Protein AF-A0A3C1GJ11-F1 (afdb_monomer)

Structure (mmCIF, N/CA/C/O backbone):
data_AF-A0A3C1GJ11-F1
#
_entry.id   AF-A0A3C1GJ11-F1
#
loop_
_atom_site.group_PDB
_atom_site.id
_atom_site.type_symbol
_atom_site.label_atom_id
_atom_site.label_alt_id
_atom_site.label_comp_id
_atom_site.label_asym_id
_atom_site.label_entity_id
_atom_site.label_seq_id
_atom_site.pdbx_PDB_ins_code
_atom_site.Cartn_x
_atom_site.Cartn_y
_atom_site.Cartn_z
_atom_site.occupancy
_atom_site.B_iso_or_equiv
_atom_site.auth_seq_id
_atom_site.auth_comp_id
_atom_site.auth_asym_id
_atom_site.auth_atom_id
_atom_site.pdbx_PDB_model_num
ATOM 1 N N . MET A 1 1 ? -18.516 -0.125 -17.775 1.00 43.44 1 MET A N 1
ATOM 2 C CA . MET A 1 1 ? -17.114 0.337 -17.864 1.00 43.44 1 MET A CA 1
ATOM 3 C C . MET A 1 1 ? -16.336 -0.353 -16.757 1.00 43.44 1 MET A C 1
ATOM 5 O O . MET A 1 1 ? -16.865 -0.452 -15.657 1.00 43.44 1 MET A O 1
ATOM 9 N N . SER A 1 2 ? -15.208 -0.974 -17.102 1.00 49.59 2 SER A N 1
ATOM 10 C CA . SER A 1 2 ? -14.564 -2.035 -16.313 1.00 49.59 2 SER A CA 1
ATOM 11 C C . SER A 1 2 ? -14.127 -1.575 -14.916 1.00 49.59 2 SER A C 1
ATOM 13 O O . SER A 1 2 ? -13.603 -0.477 -14.763 1.00 49.59 2 SER A O 1
ATOM 15 N N . LYS A 1 3 ? -14.362 -2.425 -13.909 1.00 56.81 3 LYS A N 1
ATOM 16 C CA . LYS A 1 3 ? -14.117 -2.213 -12.469 1.00 56.81 3 LYS A CA 1
ATOM 17 C C . LYS A 1 3 ? -12.650 -2.451 -12.062 1.00 56.81 3 LYS A C 1
ATOM 19 O O . LYS A 1 3 ? -12.403 -2.891 -10.945 1.00 56.81 3 LYS A O 1
ATOM 24 N N . ASP A 1 4 ? -11.693 -2.196 -12.946 1.00 76.19 4 ASP A N 1
ATOM 25 C CA . ASP A 1 4 ? -10.287 -2.535 -12.703 1.00 76.19 4 ASP A CA 1
ATOM 26 C C . ASP A 1 4 ? -9.502 -1.282 -12.300 1.00 76.19 4 ASP A C 1
ATOM 28 O O . ASP A 1 4 ? -8.880 -0.608 -13.116 1.00 76.19 4 ASP A O 1
ATOM 32 N N . ARG A 1 5 ? -9.634 -0.901 -11.028 1.00 86.25 5 ARG A N 1
ATOM 33 C CA . ARG A 1 5 ? -8.910 0.219 -10.415 1.00 86.25 5 ARG A CA 1
ATOM 34 C C . ARG A 1 5 ? -8.488 -0.147 -9.001 1.00 86.25 5 ARG A C 1
ATOM 36 O O . ARG A 1 5 ? -9.167 -0.952 -8.361 1.00 86.25 5 ARG A O 1
ATOM 43 N N . LEU A 1 6 ? -7.435 0.499 -8.504 1.00 91.81 6 LEU A N 1
ATOM 44 C CA . LEU A 1 6 ? -7.154 0.527 -7.071 1.00 91.81 6 LEU A CA 1
ATOM 45 C C . LEU A 1 6 ? -8.408 1.011 -6.332 1.00 91.81 6 LEU A C 1
ATOM 47 O O . LEU A 1 6 ? -9.016 2.019 -6.708 1.00 91.81 6 LEU A O 1
ATOM 51 N N . ALA A 1 7 ? -8.812 0.271 -5.309 1.00 93.81 7 ALA A N 1
ATOM 52 C CA . ALA A 1 7 ? -9.952 0.613 -4.479 1.00 93.81 7 ALA A CA 1
ATOM 53 C C . ALA A 1 7 ? -9.588 0.476 -3.004 1.00 93.81 7 ALA A C 1
ATOM 55 O O . ALA A 1 7 ? -8.908 -0.469 -2.614 1.00 93.81 7 ALA A O 1
ATOM 56 N N . VAL A 1 8 ? -10.094 1.406 -2.201 1.00 95.88 8 VAL A N 1
ATOM 57 C CA . VAL A 1 8 ? -10.015 1.382 -0.741 1.00 95.88 8 VAL A CA 1
ATOM 58 C C . VAL A 1 8 ? -11.447 1.466 -0.223 1.00 95.88 8 VAL A C 1
ATOM 60 O O . VAL A 1 8 ? -12.224 2.300 -0.696 1.00 95.88 8 VAL A O 1
ATOM 63 N N . SER A 1 9 ? -11.832 0.575 0.684 1.00 96.38 9 SER A N 1
ATOM 64 C CA . SER A 1 9 ? -13.206 0.500 1.198 1.00 96.38 9 SER A CA 1
ATOM 65 C C . SER A 1 9 ? -13.268 -0.095 2.600 1.00 96.38 9 SER A C 1
ATOM 67 O O . SER A 1 9 ? -12.432 -0.919 2.949 1.00 96.38 9 SER A O 1
ATOM 69 N N . LEU A 1 10 ? -14.295 0.262 3.378 1.00 96.94 10 LEU A N 1
ATOM 70 C CA . LEU A 1 10 ? -14.626 -0.414 4.634 1.00 96.94 10 LEU A CA 1
ATOM 71 C C . LEU A 1 10 ? -15.556 -1.601 4.340 1.00 96.94 10 LEU A C 1
ATOM 73 O O . LEU A 1 10 ? -16.711 -1.417 3.954 1.00 96.94 10 LEU A O 1
ATOM 77 N N . GLU A 1 11 ? -15.064 -2.823 4.519 1.00 96.94 11 GLU A N 1
ATOM 78 C CA . GLU A 1 11 ? -15.825 -4.057 4.319 1.00 96.94 11 GLU A CA 1
ATOM 79 C C . GLU A 1 11 ? -15.805 -4.882 5.617 1.00 96.94 11 GLU A C 1
ATOM 81 O O . GLU A 1 11 ? -14.749 -5.287 6.088 1.00 96.94 11 GLU A O 1
ATOM 86 N N . ARG A 1 12 ? -16.980 -5.158 6.206 1.00 95.81 12 ARG A N 1
ATOM 87 C CA . ARG A 1 12 ? -17.137 -6.037 7.391 1.00 95.81 12 ARG A CA 1
ATOM 88 C C . ARG A 1 12 ? -16.227 -5.676 8.581 1.00 95.81 12 ARG A C 1
ATOM 90 O O . ARG A 1 12 ? -15.696 -6.562 9.240 1.00 95.81 12 ARG A O 1
ATOM 97 N N . GLY A 1 13 ? -16.072 -4.380 8.855 1.00 96.31 13 GLY A N 1
ATOM 98 C CA . GLY A 1 13 ? -15.238 -3.892 9.959 1.00 96.31 13 GLY A CA 1
ATOM 99 C C . GLY A 1 13 ? -13.737 -3.872 9.660 1.00 96.31 13 GLY A C 1
ATOM 100 O O . GLY A 1 13 ? -12.958 -3.641 10.573 1.00 96.31 13 GLY A O 1
ATOM 101 N N . ALA A 1 14 ? -13.329 -4.087 8.407 1.00 96.56 14 ALA A N 1
ATOM 102 C CA . ALA A 1 14 ? -11.939 -3.999 7.976 1.00 96.56 14 ALA A CA 1
ATOM 103 C C . ALA A 1 14 ? -11.774 -2.974 6.850 1.00 96.56 14 ALA A C 1
ATOM 105 O O . ALA A 1 14 ? -12.620 -2.876 5.955 1.00 96.56 14 ALA A O 1
ATOM 106 N N . ILE A 1 15 ? -10.665 -2.233 6.867 1.00 96.62 15 ILE A N 1
ATOM 107 C CA . ILE A 1 15 ? -10.228 -1.467 5.699 1.00 96.62 15 ILE A CA 1
ATOM 108 C C . ILE A 1 15 ? -9.635 -2.461 4.700 1.00 96.62 15 ILE A C 1
ATOM 110 O O . ILE A 1 15 ? -8.682 -3.173 5.003 1.00 96.62 15 ILE A O 1
ATOM 114 N N . VAL A 1 16 ? -10.215 -2.518 3.505 1.00 96.50 16 VAL A N 1
ATOM 115 C CA . VAL A 1 16 ? -9.772 -3.373 2.405 1.00 96.50 16 VAL A CA 1
ATOM 116 C C . VAL A 1 16 ? -9.149 -2.503 1.328 1.00 96.50 16 VAL A C 1
ATOM 118 O O . VAL A 1 16 ? -9.825 -1.662 0.7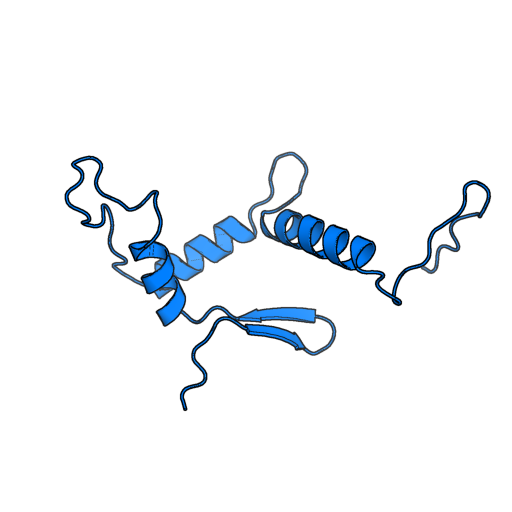31 1.00 96.50 16 VAL A O 1
ATOM 121 N N . ILE A 1 17 ? -7.870 -2.750 1.050 1.00 95.44 17 ILE A N 1
ATOM 122 C CA . ILE A 1 17 ? -7.159 -2.205 -0.105 1.00 95.44 17 ILE A CA 1
ATOM 123 C C . ILE A 1 17 ? -7.130 -3.292 -1.176 1.00 95.44 17 ILE A C 1
ATOM 125 O O . ILE A 1 17 ? -6.572 -4.369 -0.983 1.00 95.44 17 ILE A O 1
ATOM 129 N N . ARG A 1 18 ? -7.764 -3.021 -2.314 1.00 95.06 18 ARG A N 1
ATOM 130 C CA . ARG A 1 18 ? -7.827 -3.935 -3.453 1.00 95.06 18 ARG A CA 1
ATOM 131 C C . ARG A 1 18 ? -7.030 -3.342 -4.603 1.00 95.06 18 ARG A C 1
ATOM 133 O O . ARG A 1 18 ? -7.489 -2.400 -5.249 1.00 95.06 18 ARG A O 1
ATOM 140 N N . LEU A 1 19 ? -5.858 -3.916 -4.858 1.00 94.00 19 LEU A N 1
ATOM 141 C CA . LEU A 1 19 ? -5.006 -3.597 -5.999 1.00 94.00 19 LEU A CA 1
ATOM 142 C C . LEU A 1 19 ? -5.179 -4.679 -7.076 1.00 94.00 19 LEU A C 1
ATOM 144 O O . LEU A 1 19 ? -4.758 -5.816 -6.863 1.00 94.00 19 LEU A O 1
ATOM 148 N N . PRO A 1 20 ? -5.799 -4.372 -8.227 1.00 94.25 20 PRO A N 1
ATOM 149 C CA . PRO A 1 20 ? -5.832 -5.315 -9.333 1.00 94.25 20 PRO A CA 1
ATOM 150 C C . PRO A 1 20 ? -4.427 -5.610 -9.858 1.00 94.25 20 PRO A C 1
ATOM 152 O O . PRO A 1 20 ? -3.620 -4.697 -10.038 1.00 94.25 20 PRO A O 1
ATOM 155 N N . LEU A 1 21 ? -4.158 -6.876 -10.176 1.00 93.50 21 LEU A N 1
ATOM 156 C CA . LEU A 1 21 ? -2.848 -7.305 -10.675 1.00 93.50 21 LEU A CA 1
ATOM 157 C C . LEU A 1 21 ? -2.460 -6.639 -12.006 1.00 93.50 21 LEU A C 1
ATOM 159 O O . LEU A 1 21 ? -1.284 -6.402 -12.259 1.00 93.50 21 LEU A O 1
ATOM 163 N N . SER A 1 22 ? -3.446 -6.268 -12.827 1.00 89.50 22 SER A N 1
ATOM 164 C CA . SER A 1 22 ? -3.244 -5.483 -14.052 1.00 89.50 22 SER A CA 1
ATOM 165 C C . SER A 1 22 ? -2.614 -4.113 -13.769 1.00 89.50 22 SER A C 1
ATOM 167 O O . SER A 1 22 ? -1.736 -3.667 -14.504 1.00 89.50 22 SER A O 1
ATOM 169 N N . ILE A 1 23 ? -3.028 -3.461 -12.680 1.00 91.94 23 ILE A N 1
ATOM 170 C CA . ILE A 1 23 ? -2.500 -2.166 -12.244 1.00 91.94 23 ILE A CA 1
ATOM 171 C C . ILE A 1 23 ? -1.124 -2.331 -11.604 1.00 91.94 23 ILE A C 1
ATOM 173 O O . ILE A 1 23 ? -0.263 -1.481 -11.809 1.00 91.94 23 ILE A O 1
ATOM 177 N N . LEU A 1 24 ? -0.897 -3.429 -10.879 1.00 92.06 24 LEU A N 1
ATOM 178 C CA . LEU A 1 24 ? 0.403 -3.724 -10.280 1.00 92.06 24 LEU A CA 1
ATOM 179 C C . LEU A 1 24 ? 1.520 -3.761 -11.334 1.00 92.06 24 LEU A C 1
ATOM 181 O O . LEU A 1 24 ? 2.558 -3.130 -11.149 1.00 92.06 24 LEU A O 1
ATOM 185 N N . THR A 1 25 ? 1.304 -4.464 -12.450 1.00 90.88 25 THR 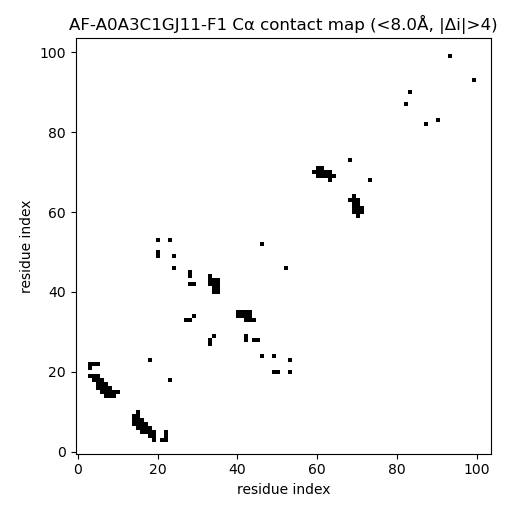A N 1
ATOM 186 C CA . THR A 1 25 ? 2.305 -4.550 -13.525 1.00 90.88 25 THR A CA 1
ATOM 187 C C . THR A 1 25 ? 2.599 -3.180 -14.133 1.00 90.88 25 THR A C 1
ATOM 189 O O . THR A 1 25 ? 3.763 -2.821 -14.277 1.00 90.88 25 THR A O 1
ATOM 192 N N . ILE A 1 26 ? 1.560 -2.383 -14.406 1.00 91.06 26 ILE A N 1
ATOM 193 C CA . ILE A 1 26 ? 1.712 -1.022 -14.946 1.00 91.06 26 ILE A CA 1
ATOM 194 C C . ILE A 1 26 ? 2.498 -0.133 -13.972 1.00 91.06 26 ILE A C 1
ATOM 196 O O . ILE A 1 26 ? 3.395 0.600 -14.383 1.00 91.06 26 ILE A O 1
ATOM 200 N N . ALA A 1 27 ? 2.181 -0.206 -12.676 1.00 92.56 27 ALA A N 1
ATOM 201 C CA . ALA A 1 27 ? 2.870 0.568 -11.650 1.00 92.56 27 ALA A CA 1
ATOM 202 C C . ALA A 1 27 ? 4.354 0.183 -11.543 1.00 92.56 27 ALA A C 1
ATOM 204 O O . ALA A 1 27 ? 5.202 1.062 -11.420 1.00 92.56 27 ALA A O 1
ATOM 205 N N . PHE A 1 28 ? 4.673 -1.110 -11.634 1.00 94.62 28 PHE A N 1
ATOM 206 C CA . PHE A 1 28 ? 6.052 -1.599 -11.612 1.00 94.62 28 PHE A CA 1
ATOM 207 C C . PHE A 1 28 ? 6.856 -1.161 -12.843 1.00 94.62 28 PHE A C 1
ATOM 209 O O . PHE A 1 28 ? 8.010 -0.760 -12.719 1.00 94.62 28 PHE A O 1
ATOM 216 N N . GLU A 1 29 ? 6.262 -1.213 -14.034 1.00 92.06 29 GLU A N 1
ATOM 217 C CA . GLU A 1 29 ? 6.917 -0.777 -15.276 1.00 92.06 29 GLU A CA 1
ATOM 218 C C . GLU A 1 29 ? 7.241 0.721 -15.270 1.00 92.06 29 GLU A C 1
ATOM 220 O O . GLU A 1 29 ? 8.293 1.120 -15.763 1.00 92.06 29 GLU A O 1
ATOM 225 N N . ALA A 1 30 ? 6.366 1.535 -14.671 1.00 90.88 30 ALA A N 1
ATOM 226 C CA . ALA A 1 30 ? 6.537 2.981 -14.547 1.00 90.88 30 ALA A CA 1
ATOM 227 C C . ALA A 1 30 ? 7.372 3.412 -13.325 1.00 90.88 30 ALA A C 1
ATOM 229 O O . ALA A 1 30 ? 7.578 4.610 -13.117 1.00 90.88 30 ALA A O 1
ATOM 230 N N . ALA A 1 31 ? 7.809 2.474 -12.481 1.00 93.88 31 ALA A N 1
ATOM 231 C CA . ALA A 1 31 ? 8.503 2.809 -11.248 1.00 93.88 31 ALA A CA 1
ATOM 232 C C . ALA A 1 31 ? 9.912 3.361 -11.541 1.00 93.88 31 ALA A C 1
ATOM 234 O O . ALA A 1 31 ? 10.660 2.721 -12.281 1.00 93.88 31 ALA A O 1
ATOM 235 N N . PRO A 1 32 ? 10.343 4.474 -10.910 1.00 93.56 32 PRO A N 1
ATOM 236 C CA . PRO A 1 32 ? 11.660 5.065 -11.176 1.00 93.56 32 PRO A CA 1
ATOM 237 C C . PRO A 1 32 ? 12.840 4.113 -10.938 1.00 93.56 32 PRO A C 1
ATOM 239 O O . PRO A 1 32 ? 13.838 4.165 -11.647 1.00 93.56 32 PRO A O 1
ATOM 242 N N . PHE A 1 33 ? 12.732 3.205 -9.960 1.00 95.12 33 PHE A N 1
ATOM 243 C CA . PHE A 1 33 ? 13.781 2.210 -9.699 1.00 95.12 33 PHE A CA 1
ATOM 244 C C . PHE A 1 33 ? 13.903 1.160 -10.813 1.00 95.12 33 PHE A C 1
ATOM 246 O O . PHE A 1 33 ? 14.899 0.441 -10.881 1.00 95.12 33 PHE A O 1
ATOM 253 N N . ASN A 1 34 ? 12.873 1.041 -11.650 1.00 96.56 34 ASN A N 1
ATOM 254 C CA . ASN A 1 34 ? 12.795 0.098 -12.746 1.00 96.56 34 ASN A CA 1
ATOM 255 C C . ASN A 1 34 ? 13.150 0.749 -14.091 1.00 96.56 34 ASN A C 1
ATOM 257 O O . ASN A 1 34 ? 12.909 0.147 -15.127 1.00 96.56 34 ASN A O 1
ATOM 261 N N . GLU A 1 35 ? 13.716 1.954 -14.118 1.00 95.19 35 GLU A N 1
ATOM 262 C CA . GLU A 1 35 ? 14.197 2.589 -15.349 1.00 95.19 35 GLU A CA 1
ATOM 263 C C . GLU A 1 35 ? 15.665 2.220 -15.625 1.00 95.19 35 GLU A C 1
ATOM 265 O O . GLU A 1 35 ? 16.484 2.121 -14.706 1.00 95.19 35 GLU A O 1
ATOM 270 N N . GLN A 1 36 ? 16.027 2.007 -16.895 1.00 94.25 36 GLN A N 1
ATOM 271 C CA . GLN A 1 36 ? 17.424 1.798 -17.269 1.00 94.25 36 GLN A CA 1
ATOM 272 C C . GLN A 1 36 ? 18.259 3.074 -17.039 1.00 94.25 36 GLN A C 1
ATOM 274 O O . GLN A 1 36 ? 17.882 4.151 -17.504 1.00 94.25 36 GLN A O 1
ATOM 279 N N . PRO A 1 37 ? 19.447 2.975 -16.406 1.00 93.00 37 PRO A N 1
ATOM 280 C CA . PRO A 1 37 ? 20.284 4.145 -16.110 1.00 93.00 37 PRO A CA 1
ATOM 281 C C . PRO A 1 37 ? 20.868 4.856 -17.339 1.00 93.00 37 PRO A C 1
ATOM 283 O O . PRO A 1 37 ? 21.467 5.921 -17.204 1.00 93.00 37 PRO A O 1
ATOM 286 N N . ASP A 1 38 ? 20.761 4.258 -18.528 1.00 94.25 38 ASP A N 1
ATOM 287 C CA . ASP A 1 38 ? 21.316 4.786 -19.777 1.00 94.25 38 ASP A CA 1
ATOM 288 C C . ASP A 1 38 ? 20.461 5.900 -20.408 1.00 94.25 38 ASP A C 1
ATOM 290 O O . ASP A 1 38 ? 20.835 6.454 -21.443 1.00 94.25 38 ASP A O 1
ATOM 294 N N . GLY A 1 39 ? 19.327 6.243 -19.786 1.00 88.38 39 GLY A N 1
ATOM 295 C CA . GLY A 1 39 ? 18.409 7.273 -20.268 1.00 88.38 39 GLY A CA 1
ATOM 296 C C . GLY A 1 39 ? 17.602 6.849 -21.496 1.00 88.38 39 GLY A C 1
ATOM 297 O O . GLY A 1 39 ? 17.023 7.700 -22.170 1.00 88.38 39 GLY A O 1
ATOM 298 N N . SER A 1 40 ? 17.556 5.550 -21.811 1.00 91.50 40 SER A N 1
ATOM 299 C CA . SER A 1 40 ? 16.772 5.017 -22.932 1.00 91.50 40 SER A CA 1
ATOM 300 C C . SER A 1 40 ? 15.256 5.096 -22.718 1.00 91.50 40 SER A C 1
ATOM 302 O O . SER A 1 40 ? 14.502 4.932 -23.678 1.00 91.50 40 SER A O 1
ATOM 304 N N . GLY A 1 41 ? 14.799 5.322 -21.480 1.00 86.94 41 GLY A N 1
ATOM 305 C CA . GLY A 1 41 ? 13.385 5.255 -21.102 1.00 86.94 41 GLY A CA 1
ATOM 306 C C . GLY A 1 41 ? 12.810 3.834 -21.139 1.00 86.94 41 GLY A C 1
ATOM 307 O O . GLY A 1 41 ? 11.593 3.660 -21.138 1.00 86.94 41 GLY A O 1
ATOM 308 N N . LEU A 1 42 ? 13.667 2.811 -21.219 1.00 90.94 42 LEU A N 1
ATOM 309 C CA . LEU A 1 42 ? 13.278 1.405 -21.154 1.00 90.94 42 LEU A CA 1
ATOM 310 C C . LEU A 1 42 ? 13.327 0.895 -19.712 1.00 90.94 42 LEU A C 1
ATOM 312 O O . LEU A 1 42 ? 14.155 1.341 -18.919 1.00 90.94 42 LEU A O 1
ATOM 316 N N . SER A 1 43 ? 12.494 -0.097 -19.395 1.00 93.94 43 SER A N 1
ATOM 317 C CA . SER A 1 43 ? 12.509 -0.724 -18.072 1.00 93.94 43 SER A CA 1
ATOM 318 C C . SER A 1 43 ? 13.720 -1.653 -17.875 1.00 93.94 43 SER A C 1
ATOM 320 O O . SER A 1 43 ? 14.162 -2.322 -18.813 1.00 93.94 43 SER A O 1
ATOM 322 N N . LEU A 1 44 ? 14.237 -1.717 -16.646 1.00 96.38 44 LEU A N 1
ATOM 323 C CA . LEU A 1 44 ? 15.339 -2.578 -16.203 1.00 96.38 44 LEU A CA 1
ATOM 324 C C . LEU A 1 44 ? 14.878 -4.030 -15.984 1.00 96.38 44 LEU A C 1
ATOM 326 O O . LEU A 1 44 ? 15.588 -4.979 -16.313 1.00 96.38 44 LEU A O 1
ATOM 330 N N . TYR A 1 45 ? 13.665 -4.200 -15.470 1.00 96.38 45 TYR A N 1
ATOM 331 C CA . TYR A 1 45 ? 13.014 -5.469 -15.179 1.00 96.38 45 TYR A CA 1
ATOM 332 C C . TYR A 1 45 ? 11.619 -5.513 -15.808 1.00 96.38 45 TYR A C 1
ATOM 334 O O . TYR A 1 45 ? 10.958 -4.494 -16.015 1.00 96.38 45 TYR A O 1
ATOM 342 N N . ARG A 1 46 ? 11.136 -6.733 -16.054 1.00 95.06 46 ARG A N 1
ATOM 343 C CA . ARG A 1 46 ? 9.753 -7.012 -16.465 1.00 95.06 46 ARG A CA 1
ATOM 344 C C . ARG A 1 46 ? 9.143 -8.068 -15.553 1.00 95.06 46 ARG A C 1
ATOM 346 O O . ARG A 1 46 ? 9.848 -8.979 -15.117 1.00 95.06 46 ARG A O 1
ATOM 353 N N . VAL A 1 47 ? 7.834 -7.995 -15.333 1.00 95.88 47 VAL A N 1
ATOM 354 C CA . VAL A 1 47 ? 7.104 -9.021 -14.578 1.00 95.88 47 VAL A CA 1
ATOM 355 C C . VAL A 1 47 ? 6.989 -10.285 -15.436 1.00 95.88 47 VAL A C 1
ATOM 357 O O . VAL A 1 47 ? 6.364 -10.268 -16.493 1.00 95.88 47 VAL A O 1
ATOM 360 N N . ALA A 1 48 ? 7.620 -11.379 -15.003 1.00 96.81 48 ALA A N 1
ATOM 361 C CA . ALA A 1 48 ? 7.555 -12.669 -15.697 1.00 96.81 48 ALA A CA 1
ATOM 362 C C . ALA A 1 48 ? 6.365 -13.533 -15.240 1.00 96.81 48 ALA A C 1
ATOM 364 O O . ALA A 1 48 ? 5.784 -14.249 -16.052 1.00 96.81 48 ALA A O 1
ATOM 365 N N . ASP A 1 49 ? 5.997 -13.438 -13.961 1.00 97.50 49 ASP A N 1
ATOM 366 C CA . ASP A 1 49 ? 4.825 -14.071 -13.357 1.00 97.50 49 ASP A CA 1
ATOM 367 C C . ASP A 1 49 ? 4.185 -13.077 -12.384 1.00 97.50 49 ASP A C 1
ATOM 369 O O . ASP A 1 49 ? 4.791 -12.678 -11.38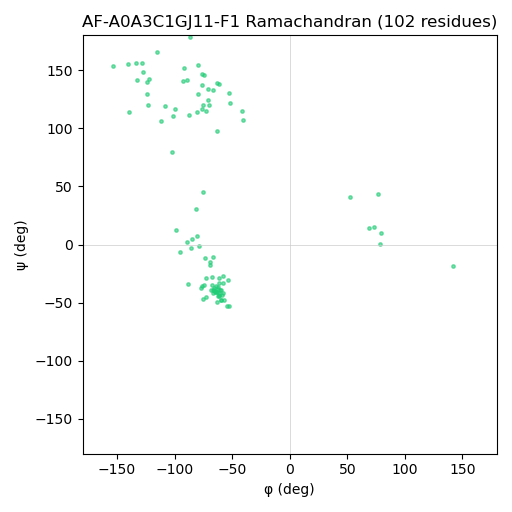8 1.00 97.50 49 ASP A O 1
ATOM 373 N N . VAL A 1 50 ? 2.970 -12.632 -12.708 1.00 96.62 50 VAL A N 1
ATOM 374 C CA . VAL A 1 50 ? 2.279 -11.598 -11.933 1.00 96.62 50 VAL A CA 1
ATOM 375 C C . VAL A 1 50 ? 1.773 -12.107 -10.585 1.00 96.62 50 VAL A C 1
ATOM 377 O O . VAL A 1 50 ? 1.707 -11.324 -9.644 1.00 96.62 50 VAL A O 1
ATOM 380 N N . ASN A 1 51 ? 1.446 -13.397 -10.464 1.00 97.44 51 ASN A N 1
ATOM 381 C CA . ASN A 1 51 ? 0.961 -13.941 -9.196 1.00 97.44 51 ASN A CA 1
ATOM 382 C C . ASN A 1 51 ? 2.124 -14.103 -8.222 1.00 97.44 51 ASN A C 1
ATOM 384 O O . ASN A 1 51 ? 2.039 -13.613 -7.103 1.00 97.44 51 ASN A O 1
ATOM 388 N N . ALA A 1 52 ? 3.240 -14.675 -8.684 1.00 97.94 52 ALA A N 1
ATOM 389 C CA . ALA A 1 52 ? 4.442 -14.803 -7.862 1.00 97.94 52 ALA A CA 1
ATOM 390 C C . ALA A 1 52 ? 4.971 -13.432 -7.406 1.00 97.94 52 ALA A C 1
ATOM 392 O O . ALA A 1 52 ? 5.390 -13.265 -6.264 1.00 97.94 52 ALA A O 1
ATOM 393 N N . PHE A 1 53 ? 4.919 -12.421 -8.282 1.00 97.38 53 PHE A N 1
ATOM 394 C CA . PHE A 1 53 ? 5.318 -11.066 -7.907 1.00 97.38 53 PHE A CA 1
ATOM 395 C C . PHE A 1 53 ? 4.355 -10.425 -6.899 1.00 97.38 53 PHE A C 1
ATOM 397 O O . PHE A 1 53 ? 4.797 -9.755 -5.969 1.00 97.38 53 PHE A O 1
ATOM 404 N N . ALA A 1 54 ? 3.047 -10.646 -7.050 1.00 97.38 54 ALA A N 1
ATOM 405 C CA . ALA A 1 54 ? 2.057 -10.159 -6.096 1.00 97.38 54 ALA A CA 1
ATOM 406 C C . ALA A 1 54 ? 2.208 -10.811 -4.715 1.00 97.38 54 ALA A C 1
ATOM 408 O O . ALA A 1 54 ? 2.121 -10.108 -3.713 1.00 97.38 54 ALA A O 1
ATOM 409 N N . GLU A 1 55 ? 2.471 -12.118 -4.660 1.00 98.12 55 GLU A N 1
ATOM 410 C CA . GLU A 1 55 ? 2.766 -12.838 -3.414 1.00 98.12 55 GLU A CA 1
ATOM 411 C C . GLU A 1 55 ? 4.000 -12.253 -2.722 1.00 98.12 55 GLU A C 1
ATOM 413 O O . GLU A 1 55 ? 3.918 -11.894 -1.551 1.00 98.12 55 GLU A O 1
ATOM 418 N N . ALA A 1 56 ? 5.092 -12.034 -3.463 1.00 98.06 56 ALA A N 1
ATOM 419 C CA . ALA A 1 56 ? 6.292 -11.400 -2.917 1.00 98.06 56 ALA A CA 1
ATOM 420 C C . ALA A 1 56 ? 6.003 -10.000 -2.346 1.00 98.06 56 ALA A C 1
ATOM 422 O O . ALA A 1 56 ? 6.469 -9.667 -1.265 1.00 98.06 56 ALA A O 1
ATOM 423 N N . ILE A 1 57 ? 5.193 -9.181 -3.024 1.00 96.88 57 ILE A N 1
ATOM 424 C CA . ILE A 1 57 ? 4.806 -7.861 -2.500 1.00 96.88 57 ILE A CA 1
ATOM 425 C C . ILE A 1 57 ? 3.989 -7.981 -1.215 1.00 96.88 57 ILE A C 1
ATOM 427 O O . ILE A 1 57 ? 4.195 -7.190 -0.300 1.00 96.88 57 ILE A O 1
ATOM 431 N N . VAL A 1 58 ? 3.063 -8.938 -1.134 1.00 97.75 58 VAL A N 1
ATOM 432 C CA . VAL A 1 58 ? 2.293 -9.172 0.095 1.00 97.75 58 VAL A CA 1
A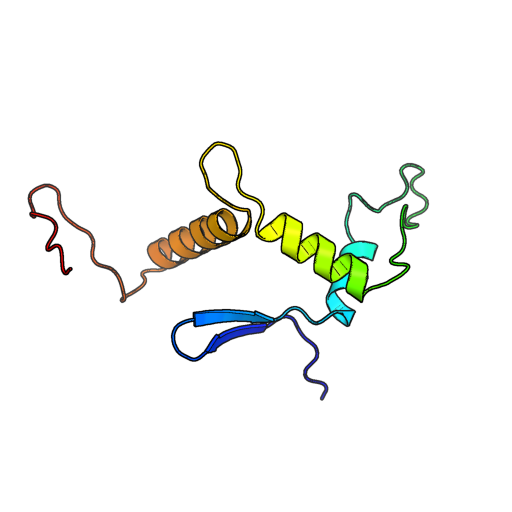TOM 433 C C . VAL A 1 58 ? 3.224 -9.558 1.243 1.00 97.75 58 VAL A C 1
ATOM 435 O O . VAL A 1 58 ? 3.080 -9.008 2.330 1.00 97.75 58 VAL A O 1
ATOM 438 N N . GLU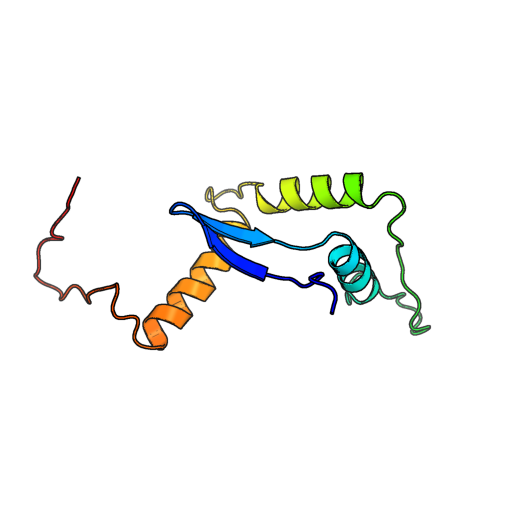 A 1 59 ? 4.207 -10.426 0.997 1.00 98.06 59 GLU A N 1
ATOM 439 C CA . GLU A 1 59 ? 5.219 -10.785 1.997 1.00 98.06 59 GLU A CA 1
ATOM 440 C C . GLU A 1 59 ? 6.047 -9.576 2.451 1.00 98.06 59 GLU A C 1
ATOM 442 O O . GLU A 1 59 ? 6.302 -9.429 3.642 1.00 98.06 59 GLU A O 1
ATOM 447 N N . GLU A 1 60 ? 6.451 -8.694 1.533 1.00 97.75 60 GLU A N 1
ATOM 448 C CA . GLU A 1 60 ? 7.165 -7.459 1.887 1.00 97.75 60 GLU A CA 1
ATOM 449 C C . GLU A 1 60 ? 6.287 -6.491 2.696 1.00 97.75 60 GLU A C 1
ATOM 451 O O . GLU A 1 60 ? 6.762 -5.873 3.642 1.00 97.75 60 GLU A O 1
ATOM 456 N N . LEU A 1 61 ? 5.001 -6.362 2.354 1.00 97.06 61 LEU A N 1
ATOM 457 C CA . LEU A 1 61 ? 4.056 -5.493 3.066 1.00 97.06 61 LEU A CA 1
ATOM 458 C C . LEU A 1 61 ? 3.745 -5.979 4.488 1.00 97.06 61 LEU A C 1
ATOM 460 O O . LEU A 1 61 ? 3.414 -5.158 5.346 1.00 97.06 61 LEU A O 1
ATOM 464 N N . ASP A 1 62 ? 3.836 -7.286 4.723 1.00 97.62 62 ASP A N 1
ATOM 465 C CA . ASP A 1 62 ? 3.577 -7.929 6.016 1.00 97.62 62 ASP A CA 1
ATOM 466 C C . ASP A 1 62 ? 4.855 -8.159 6.840 1.00 97.62 62 ASP A C 1
ATOM 468 O O . ASP A 1 62 ? 4.790 -8.576 7.993 1.00 97.62 62 ASP A O 1
ATOM 472 N N . ARG A 1 63 ? 6.039 -7.884 6.277 1.00 97.81 63 ARG A N 1
ATOM 473 C CA . ARG A 1 63 ? 7.301 -8.081 6.990 1.00 97.81 63 ARG A CA 1
ATOM 474 C C . ARG A 1 63 ? 7.467 -7.048 8.100 1.00 97.81 63 ARG A C 1
ATOM 476 O O . ARG A 1 63 ? 7.445 -5.845 7.853 1.00 97.81 63 ARG A O 1
ATOM 483 N N . GLU A 1 64 ? 7.677 -7.547 9.314 1.00 97.50 64 GLU A N 1
ATOM 484 C CA . GLU A 1 64 ? 8.011 -6.734 10.481 1.00 97.50 64 GLU A CA 1
ATOM 485 C C . GLU A 1 64 ? 9.474 -6.271 10.445 1.00 97.50 64 GLU A C 1
ATOM 487 O O . GLU A 1 64 ? 10.390 -7.042 10.139 1.00 97.50 64 GLU A O 1
ATOM 492 N N . GLU A 1 65 ? 9.674 -5.007 10.799 1.00 95.06 65 GLU A N 1
ATOM 493 C CA . GLU A 1 65 ? 10.970 -4.390 11.068 1.00 95.06 65 GLU A CA 1
ATOM 494 C C . GLU A 1 65 ? 11.389 -4.602 12.537 1.00 95.06 65 GLU A C 1
ATOM 496 O O . GLU A 1 65 ? 10.662 -5.186 13.342 1.00 95.06 65 GLU A O 1
ATOM 501 N N . GLU A 1 66 ? 12.571 -4.109 12.924 1.00 95.06 66 GLU A N 1
ATOM 502 C CA . GLU A 1 66 ? 13.097 -4.262 14.295 1.00 95.06 66 GLU A CA 1
ATOM 503 C C . GLU A 1 66 ? 12.175 -3.692 15.389 1.00 95.06 66 GLU A C 1
ATOM 505 O O . GLU A 1 66 ? 12.217 -4.151 16.532 1.00 95.06 66 GLU A O 1
ATOM 510 N N . ASP A 1 67 ? 11.350 -2.698 15.057 1.00 94.19 67 ASP A N 1
ATOM 511 C CA . ASP A 1 67 ? 10.379 -2.086 15.9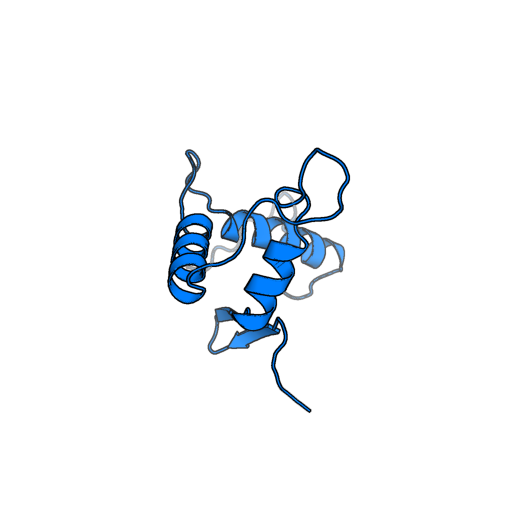67 1.00 94.19 67 ASP A CA 1
ATOM 512 C C . ASP A 1 67 ? 9.004 -2.779 15.961 1.00 94.19 67 ASP A C 1
ATOM 514 O O . ASP A 1 67 ? 8.096 -2.346 16.672 1.00 94.19 67 ASP A O 1
ATOM 518 N N . GLY A 1 68 ? 8.856 -3.863 15.193 1.00 95.56 68 GLY A N 1
ATOM 519 C CA . GLY A 1 68 ? 7.613 -4.616 15.030 1.00 95.56 68 GLY A CA 1
ATOM 520 C C . GLY A 1 68 ? 6.605 -3.967 14.078 1.00 95.56 68 GLY A C 1
ATOM 521 O O . GLY A 1 68 ? 5.522 -4.514 13.883 1.00 95.56 68 GLY A O 1
ATOM 522 N N . ALA A 1 69 ? 6.916 -2.814 13.477 1.00 96.50 69 ALA A N 1
ATOM 523 C CA . ALA A 1 69 ? 6.059 -2.212 12.465 1.00 96.50 69 ALA A CA 1
ATOM 524 C C . ALA A 1 69 ? 6.264 -2.890 11.105 1.00 96.50 69 ALA A C 1
ATOM 526 O O . ALA A 1 69 ? 7.340 -3.386 10.788 1.00 96.50 69 ALA A O 1
ATOM 527 N N . THR A 1 70 ? 5.237 -2.835 10.262 1.00 98.12 70 THR A N 1
ATOM 528 C CA . THR A 1 70 ? 5.305 -3.256 8.853 1.00 98.12 70 THR A CA 1
ATOM 529 C C . THR A 1 70 ? 5.091 -2.043 7.942 1.00 98.12 70 THR A C 1
ATOM 531 O O . THR A 1 70 ? 4.578 -1.012 8.403 1.00 98.12 70 THR A O 1
ATOM 534 N N . PRO A 1 71 ? 5.396 -2.124 6.635 1.00 97.88 71 PRO A N 1
ATOM 535 C CA . PRO A 1 71 ? 5.054 -1.061 5.690 1.00 97.88 71 PRO A CA 1
ATOM 536 C C . PRO A 1 71 ? 3.567 -0.664 5.704 1.00 97.88 71 PRO A C 1
ATOM 538 O O . PRO A 1 71 ? 3.239 0.503 5.489 1.00 97.88 71 PRO A O 1
ATOM 541 N N . VAL A 1 72 ? 2.661 -1.604 6.004 1.00 97.12 72 VAL A N 1
ATOM 542 C CA . VAL A 1 72 ? 1.221 -1.322 6.137 1.00 97.12 72 VAL A CA 1
ATOM 543 C C . VAL A 1 72 ? 0.926 -0.431 7.345 1.00 97.12 72 VAL A C 1
ATOM 545 O O . VAL A 1 72 ? 0.106 0.477 7.229 1.00 97.12 72 VAL A O 1
ATOM 548 N N . HIS A 1 73 ? 1.611 -0.627 8.475 1.00 97.50 73 HIS A N 1
ATOM 549 C CA . HIS A 1 73 ? 1.469 0.256 9.637 1.00 97.50 73 HIS A CA 1
ATOM 550 C C . HIS A 1 73 ? 1.848 1.694 9.273 1.00 97.50 73 HIS A C 1
ATOM 552 O O . HIS A 1 73 ? 1.059 2.608 9.480 1.00 97.50 73 HIS A O 1
ATOM 558 N N . ARG A 1 74 ? 2.993 1.880 8.603 1.00 96.44 74 ARG A N 1
ATOM 559 C CA . ARG A 1 74 ? 3.465 3.205 8.166 1.00 96.44 74 ARG A CA 1
ATOM 560 C C . ARG A 1 74 ? 2.515 3.880 7.177 1.00 96.44 74 ARG A C 1
ATOM 562 O O . ARG A 1 74 ? 2.319 5.091 7.237 1.00 96.44 74 ARG A O 1
ATOM 569 N N . LEU A 1 75 ? 1.920 3.104 6.267 1.00 96.12 75 LEU A N 1
ATOM 570 C CA . LEU A 1 75 ? 0.879 3.596 5.362 1.00 96.12 75 LEU A CA 1
ATOM 571 C C . LEU A 1 75 ? -0.315 4.155 6.149 1.00 96.12 75 LEU A C 1
ATOM 573 O O . LEU A 1 75 ? -0.850 5.205 5.791 1.00 96.12 75 LEU A O 1
ATOM 577 N N . PHE A 1 76 ? -0.738 3.451 7.199 1.00 97.25 76 PHE A N 1
ATOM 578 C CA . PHE A 1 76 ? -1.850 3.884 8.033 1.00 97.25 76 PHE A CA 1
ATOM 579 C C . PHE A 1 76 ? -1.493 5.048 8.956 1.00 97.25 76 PHE A C 1
ATOM 581 O O . PHE A 1 76 ? -2.345 5.915 9.111 1.00 97.25 76 PHE A O 1
ATOM 588 N N . ASP A 1 77 ? -0.268 5.127 9.479 1.00 96.62 77 ASP A N 1
ATOM 589 C CA . ASP A 1 77 ? 0.193 6.257 10.297 1.00 96.62 77 ASP A CA 1
ATOM 590 C C . ASP A 1 77 ? -0.039 7.588 9.565 1.00 96.62 77 ASP A C 1
ATOM 592 O O . ASP A 1 77 ? -0.734 8.467 10.073 1.00 96.62 77 ASP A O 1
ATOM 596 N N . GLY A 1 78 ? 0.445 7.700 8.321 1.00 97.00 78 GLY A N 1
ATOM 597 C CA . GLY A 1 78 ? 0.255 8.912 7.518 1.00 97.00 78 GLY A CA 1
ATOM 598 C C . GLY A 1 78 ? -1.212 9.175 7.161 1.00 97.00 78 GLY A C 1
ATOM 599 O O . GLY A 1 78 ? -1.664 10.315 7.169 1.00 97.00 78 GLY A O 1
ATOM 600 N N . ALA A 1 79 ? -1.996 8.126 6.887 1.00 97.44 79 ALA A N 1
ATOM 601 C CA . ALA A 1 79 ? -3.424 8.285 6.609 1.00 97.44 79 ALA A CA 1
ATOM 602 C C . ALA A 1 79 ? -4.220 8.746 7.845 1.00 97.44 79 ALA A C 1
ATOM 604 O O . ALA A 1 79 ? -5.194 9.485 7.705 1.00 97.44 79 ALA A O 1
ATOM 605 N N . MET A 1 80 ? -3.829 8.301 9.040 1.00 97.50 80 MET A N 1
ATOM 606 C CA . MET A 1 80 ? -4.442 8.699 10.306 1.00 97.50 80 MET A CA 1
ATOM 607 C C . MET A 1 80 ? -4.073 10.133 10.670 1.00 97.50 80 MET A C 1
ATOM 609 O O . MET A 1 80 ? -4.967 10.891 11.033 1.00 97.50 80 MET A O 1
ATOM 613 N N . GLU A 1 81 ? -2.800 10.510 10.530 1.00 97.56 81 GLU A N 1
ATOM 614 C CA . GLU A 1 81 ? -2.325 11.882 10.738 1.00 97.56 81 GLU A CA 1
ATOM 615 C C . GLU A 1 81 ? -3.123 12.865 9.872 1.00 97.56 81 GLU A C 1
ATOM 617 O O . GLU A 1 81 ? -3.788 13.757 10.394 1.00 97.56 81 GLU A O 1
ATOM 622 N N . GLU A 1 82 ? -3.204 12.610 8.567 1.00 97.75 82 GLU A N 1
ATOM 623 C CA . GLU A 1 82 ? -3.992 13.433 7.646 1.00 97.75 82 GLU A CA 1
ATOM 624 C C . GLU A 1 82 ? -5.492 13.430 7.984 1.00 97.75 82 GLU A C 1
ATOM 626 O O . GLU A 1 82 ? -6.172 14.448 7.846 1.00 97.75 82 GLU A O 1
ATOM 631 N N . ALA A 1 83 ? -6.059 12.308 8.437 1.00 97.25 83 ALA A N 1
ATOM 632 C CA . ALA A 1 83 ? -7.461 12.270 8.854 1.00 97.25 83 ALA A CA 1
ATOM 633 C C . ALA A 1 83 ? -7.713 13.147 10.094 1.00 97.25 83 ALA A C 1
ATOM 635 O O . ALA A 1 83 ? -8.734 13.836 10.156 1.00 97.25 83 ALA A O 1
ATOM 636 N N . VAL A 1 84 ? -6.788 13.141 11.058 1.00 96.94 84 VAL A N 1
ATOM 637 C CA . VAL A 1 84 ? -6.831 14.002 12.248 1.00 96.94 84 VAL A CA 1
ATOM 638 C C . VAL A 1 84 ? -6.751 15.469 11.830 1.00 96.94 84 VAL A C 1
ATOM 640 O O . VAL A 1 84 ? -7.609 16.258 12.222 1.00 96.94 84 VAL A O 1
ATOM 643 N N . GLU A 1 85 ? -5.782 15.829 10.985 1.00 96.06 85 GLU A N 1
ATOM 644 C CA . GLU A 1 85 ? -5.590 17.204 10.503 1.00 96.06 85 GLU A CA 1
ATOM 645 C C . GLU A 1 85 ? -6.797 17.731 9.717 1.00 96.06 85 GLU A C 1
ATOM 647 O O . GLU A 1 85 ? -7.150 18.908 9.811 1.00 96.06 85 GLU A O 1
ATOM 652 N N . ASN A 1 86 ? -7.492 16.847 8.999 1.00 97.06 86 ASN A N 1
ATOM 653 C CA . ASN A 1 86 ? -8.725 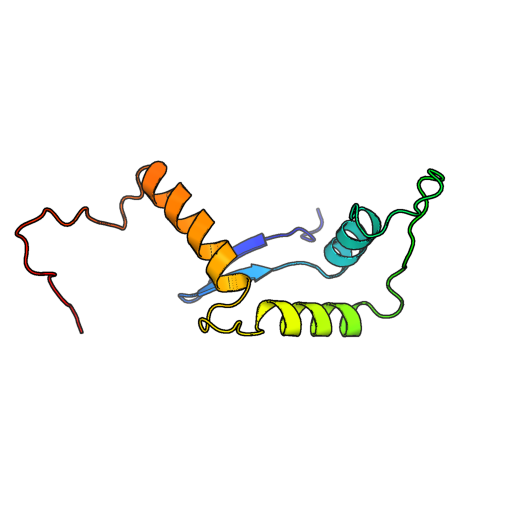17.169 8.285 1.00 97.06 86 ASN A CA 1
ATOM 654 C C . ASN A 1 86 ? -9.982 17.189 9.180 1.00 97.06 86 ASN A C 1
ATOM 656 O O . ASN A 1 86 ? -11.094 17.338 8.667 1.00 97.06 86 ASN A O 1
ATOM 660 N N . GLY A 1 87 ? -9.831 17.076 10.504 1.00 94.75 87 GLY A N 1
ATOM 661 C CA . GLY A 1 87 ? -10.922 17.213 11.467 1.00 94.75 87 GLY A CA 1
ATOM 662 C C . GLY A 1 87 ? -11.836 15.990 11.548 1.00 94.75 87 GLY A C 1
ATOM 663 O O . GLY A 1 87 ? -13.057 16.139 11.567 1.00 94.75 87 GLY A O 1
ATOM 664 N N . CYS A 1 88 ? -11.268 14.779 11.567 1.00 95.62 88 CYS A N 1
ATOM 665 C CA . CYS A 1 88 ? -12.025 13.539 11.752 1.00 95.62 88 CYS A CA 1
ATOM 666 C C . CYS A 1 88 ? -12.927 13.590 13.003 1.00 95.62 88 CYS A C 1
ATOM 668 O O . CYS A 1 88 ? -12.444 13.723 14.122 1.00 95.62 88 CYS A O 1
ATOM 670 N N . GLU A 1 89 ? -14.239 13.406 12.822 1.00 95.12 89 GLU A N 1
ATOM 671 C CA . GLU A 1 89 ? -15.229 13.406 13.917 1.00 95.12 89 GLU A CA 1
ATOM 672 C C . GLU A 1 89 ? -15.184 12.137 14.792 1.00 95.12 89 GLU A C 1
ATOM 674 O O . GLU A 1 89 ? -15.833 12.072 15.831 1.00 95.12 89 GLU A O 1
ATOM 679 N N . GLY A 1 90 ? -14.463 11.098 14.359 1.00 94.12 90 GLY A N 1
ATOM 680 C CA . GLY A 1 90 ? -14.405 9.797 15.036 1.00 94.12 90 GLY A CA 1
ATOM 681 C C . GLY A 1 90 ? -13.382 9.700 16.171 1.00 94.12 90 GLY A C 1
ATOM 682 O O . GLY A 1 90 ? -13.178 8.604 16.688 1.00 94.12 90 GLY A O 1
ATOM 683 N N . ILE A 1 91 ? -12.715 10.802 16.516 1.00 94.69 91 ILE A N 1
ATOM 684 C CA . ILE A 1 91 ? -11.673 10.883 17.545 1.00 94.69 91 ILE A CA 1
ATOM 685 C C . ILE A 1 91 ? -11.926 12.092 18.454 1.00 94.69 91 ILE A C 1
ATOM 687 O O . ILE A 1 91 ? -12.564 13.061 18.047 1.00 94.69 91 ILE A O 1
ATOM 691 N N . GLU A 1 92 ? -11.403 12.047 19.676 1.00 92.44 92 GLU A N 1
ATOM 692 C CA . GLU A 1 92 ? -11.494 13.135 20.653 1.00 92.44 92 GLU A CA 1
ATOM 693 C C . GLU A 1 92 ? -10.086 13.541 21.103 1.00 92.44 92 GLU A C 1
ATOM 695 O O . GLU A 1 92 ? -9.218 12.690 21.310 1.00 92.44 92 GLU A O 1
ATOM 700 N N . GLU A 1 93 ? -9.845 14.846 21.254 1.00 88.44 93 GLU A N 1
ATOM 701 C CA . GLU A 1 93 ? -8.597 15.342 21.833 1.00 88.44 93 GLU A CA 1
ATOM 702 C C . GLU A 1 93 ? -8.634 15.144 23.351 1.00 88.44 93 GLU A C 1
ATOM 704 O O . GLU A 1 93 ? -9.454 15.741 24.048 1.00 88.44 93 GLU A O 1
ATOM 709 N N . ILE A 1 94 ? -7.731 14.314 23.872 1.00 86.19 94 ILE A N 1
ATOM 710 C CA . ILE A 1 94 ? -7.595 14.117 25.316 1.00 86.19 94 ILE A CA 1
ATOM 711 C C . ILE A 1 94 ? -6.774 15.275 25.883 1.00 86.19 94 ILE A C 1
ATOM 713 O O . ILE A 1 94 ? -5.581 15.414 25.598 1.00 86.19 94 ILE A O 1
ATOM 717 N N . SER A 1 95 ? -7.401 16.105 26.718 1.00 81.19 95 SER A N 1
ATOM 718 C CA . SER A 1 95 ? -6.712 17.221 27.359 1.00 81.19 95 SER A CA 1
ATOM 719 C C . SER A 1 95 ? -5.822 16.743 28.514 1.00 81.19 95 SER A C 1
ATOM 721 O O . SER A 1 95 ? -6.123 15.774 29.219 1.00 81.19 95 SER A O 1
ATOM 723 N N . ALA A 1 96 ? -4.695 17.428 28.738 1.00 68.25 96 ALA A N 1
ATOM 724 C CA . ALA A 1 96 ? -3.766 17.093 29.816 1.00 68.25 96 ALA A CA 1
ATOM 725 C C . ALA A 1 96 ? -4.440 17.253 31.196 1.00 68.25 96 ALA A C 1
ATOM 727 O O . ALA A 1 96 ? -4.513 18.351 31.748 1.00 68.25 96 ALA A O 1
ATOM 728 N N . GLY A 1 97 ? -4.929 16.143 31.756 1.00 68.06 97 GLY A N 1
ATOM 729 C CA . GLY A 1 97 ? -5.649 16.094 33.032 1.00 68.06 97 GLY A CA 1
ATOM 730 C C . GLY A 1 97 ? -6.813 15.099 33.053 1.00 68.06 97 GLY A C 1
ATOM 731 O O . GLY A 1 97 ? -7.236 14.688 34.136 1.00 68.06 97 GLY A O 1
ATOM 732 N N . GLU A 1 98 ? -7.294 14.669 31.886 1.00 64.94 98 GLU A N 1
ATOM 733 C CA . GLU A 1 98 ? -8.291 13.606 31.770 1.00 64.94 98 GLU A CA 1
ATOM 734 C C . GLU A 1 98 ? -7.622 12.235 31.908 1.00 64.94 98 GLU A C 1
ATOM 736 O O . GLU A 1 98 ? -6.601 11.940 31.286 1.00 64.94 98 GLU A O 1
ATOM 741 N N . LYS A 1 99 ? -8.169 11.391 32.792 1.00 61.03 99 LYS A N 1
ATOM 742 C CA . LYS A 1 99 ? -7.782 9.980 32.828 1.00 61.03 99 LYS A CA 1
ATOM 743 C C . LYS A 1 99 ? -8.348 9.353 31.569 1.00 61.03 99 LYS A C 1
ATOM 745 O O . LYS A 1 99 ? -9.566 9.374 31.412 1.00 61.03 99 LYS A O 1
ATOM 750 N N . ASP A 1 100 ? -7.461 8.814 30.739 1.00 63.03 100 ASP A N 1
ATOM 751 C CA . ASP A 1 100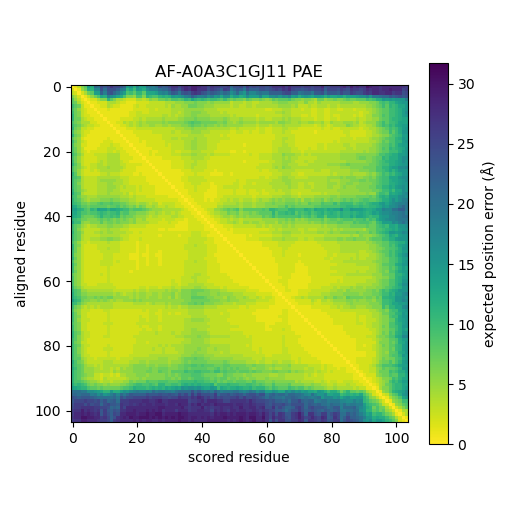 ? -7.812 8.010 29.576 1.00 63.03 100 ASP A CA 1
ATOM 752 C C . ASP A 1 100 ? -8.961 7.068 29.957 1.00 63.03 100 ASP A C 1
ATOM 754 O O . ASP A 1 100 ? -8.846 6.271 30.899 1.00 63.03 100 ASP A O 1
ATOM 758 N N . GLY A 1 101 ? -10.117 7.274 29.327 1.00 60.41 101 GLY A N 1
ATOM 759 C CA . GLY A 1 101 ? -11.387 6.622 29.638 1.00 60.41 101 GLY A CA 1
ATOM 760 C C . GLY A 1 101 ? -11.407 5.183 29.143 1.00 60.41 101 GLY A C 1
ATOM 761 O O . GLY A 1 101 ? -12.383 4.775 28.515 1.00 60.41 101 GLY A O 1
ATOM 762 N N . GLY A 1 102 ? -10.313 4.454 29.397 1.00 55.25 102 GLY A N 1
ATOM 763 C CA . GLY A 1 102 ? -10.010 3.126 28.893 1.00 55.25 102 GLY A CA 1
ATOM 764 C C . GLY A 1 102 ? -11.250 2.253 28.899 1.00 55.25 102 GLY A C 1
ATOM 765 O O . GLY A 1 102 ? -11.739 1.838 29.953 1.00 55.25 102 GLY A O 1
ATOM 766 N N . THR A 1 103 ? -11.774 2.016 27.705 1.00 58.62 103 THR A N 1
ATOM 767 C CA .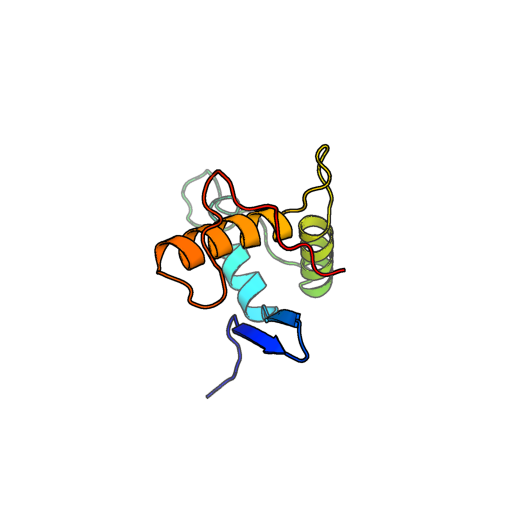 THR A 1 103 ? -12.777 0.984 27.474 1.00 58.62 103 THR A CA 1
ATOM 768 C C . THR A 1 103 ? -12.016 -0.288 27.062 1.00 58.62 103 THR A C 1
ATOM 770 O O . THR A 1 103 ? -10.986 -0.148 26.403 1.00 58.62 103 THR A O 1
ATOM 773 N N . PRO A 1 104 ? -12.439 -1.485 27.523 1.00 51.66 104 PRO A N 1
ATOM 774 C CA . PRO A 1 104 ? -11.624 -2.709 27.551 1.00 51.66 104 PRO A CA 1
ATOM 775 C C . PRO A 1 104 ? -11.073 -3.191 26.212 1.00 51.66 104 PRO A C 1
ATOM 777 O O . PRO A 1 104 ? -11.752 -2.979 25.182 1.00 51.66 104 PRO A O 1
#

Mean predicted aligned error: 6.59 Å

pLDDT: mean 90.52, std 12.34, range [43.44, 98.12]

Nearest PDB structures (foldseek):
  3soo-assembly1_A  TM=3.791E-01  e=9.761E+00  Homo sapiens
  7eyi-assembly1_G  TM=1.838E-01  e=5.570E+00  Homo sapiens

Foldseek 3Di:
DDPQDFDWDQDPNDTDTDHHLVVVQVCQQPPPVQADPVPPRGGNDHDPDSVVVVVVVVCQQCDADPVRDGVVNVVVVVVVVVCVVVPPPPDDDDDDPDDPPDDD

Solvent-accessible surface area (backbone atoms only — not comparable to full-atom values): 6729 Å² total; per-residue (Å²): 132,85,88,80,53,78,44,77,47,83,54,95,94,36,82,44,77,45,72,44,69,74,56,52,54,54,52,52,56,70,30,78,91,24,46,37,93,84,71,78,81,44,58,66,62,77,86,87,50,68,65,65,51,49,50,53,49,51,54,58,40,66,40,62,47,99,88,64,49,25,59,54,52,57,56,46,51,56,53,49,53,54,39,54,77,72,61,48,83,90,64,78,88,82,56,99,82,66,74,79,80,78,71,135

Sequence (104 aa):
MSKDRLAVSLERGAIVIRLPLSILTIAFEAAPFNEQPDGSGLSLYRVADVNAFAEAIVEELDREEEDGATPVHRLFDGAMEEAVENGCEGIEEISAGEKDGGTP

Secondary structure (DSSP, 8-state):
----S-EEEEETTEEEEE--HHHHHHHHHT-GGGB-TTSS--BS---S-HHHHHHHHHHHHH---TTS--HHHHHHHHHHHHHHHTT-TT-----TT-------

Radius of gyration: 19.45 Å; Cα contacts (8 Å, |Δi|>4): 68; chains: 1; bounding box: 38×32×56 Å